Protein AF-A0A1Y2GCE5-F1 (afdb_monomer_lite)

Sequence (166 aa):
MRVATFLFATLALVASTVMAGPKTVDGNKKYHSKPIVINKKVFQTSKVPFIPHSGTGLFANWVGLNVDFKYVKPVFDLVNTTKDFGNGTLISRGESHITVILPTEYDQILHPAGVTIEEINALASHKNRLQRSRHRDIHAEDGVFKGKNACIHKIVSKPLSLSFRL

Organism: NCBI:txid64571

Secondary structure (DSSP, 8-state):
--------------------PPP---TT----PPP-PPPGGGG-GGGSPP--B--SSTT--BEEEE--HHHHHHHHHHHHH-GGGTS------S--EEEEE-HHHIIIIITTTT--HHHHHHIIIIIS-GGG-----TTTTS-----TTS----------------

Radius of gyration: 26.12 Å; chains: 1; bounding box: 114×34×52 Å

InterPro domains:
  IPR054498 Swiss Army Knife, 2H phosphoesterase domain [PF22547] (61-130)

pLDDT: mean 75.0, std 20.67, range [40.12, 98.06]

Foldseek 3Di:
DDDDDDDDPPPDPPPPPPPPPPDPPDPPPPPPDDFAAFAPCQQQLLPPAFDAQDDDDQQSHFGWSWGQLVRVVVVLVVLCPDVVNPVDDDDDPNTDTDTPGGSCNCVPPVVVVVHDSVNVSCCCVPVVVVSPDHDDDCVVPVVPDDDPPDPDRPHDHDDDPPPDDD

Structure (mmCIF, N/CA/C/O backbone):
data_AF-A0A1Y2GCE5-F1
#
_entry.id   AF-A0A1Y2GCE5-F1
#
loop_
_atom_site.group_PDB
_atom_site.id
_atom_site.type_symbol
_atom_site.label_atom_id
_atom_site.label_alt_id
_atom_site.label_comp_id
_atom_site.label_asym_id
_atom_site.label_entity_id
_atom_site.label_seq_id
_atom_site.pdbx_PDB_ins_code
_atom_site.Cartn_x
_atom_site.Cartn_y
_atom_site.Cartn_z
_atom_site.occupancy
_atom_site.B_iso_or_equiv
_atom_site.auth_seq_id
_atom_site.auth_comp_id
_atom_site.auth_asym_id
_atom_site.auth_atom_id
_atom_site.pdbx_PDB_model_num
ATOM 1 N N . MET A 1 1 ? -77.490 2.069 -9.923 1.00 41.06 1 MET A N 1
ATOM 2 C CA . MET A 1 1 ? -77.026 2.752 -11.150 1.00 41.06 1 MET A CA 1
ATOM 3 C C . MET A 1 1 ? -75.864 1.961 -11.727 1.00 41.06 1 MET A C 1
ATOM 5 O O . MET A 1 1 ? -74.978 1.580 -10.977 1.00 41.06 1 MET A O 1
ATOM 9 N N . ARG A 1 2 ? -75.965 1.615 -13.014 1.00 44.56 2 ARG A N 1
ATOM 10 C CA . ARG A 1 2 ? -74.978 0.882 -13.827 1.00 44.56 2 ARG A CA 1
ATOM 11 C C . ARG A 1 2 ? -73.941 1.865 -14.409 1.00 44.56 2 ARG A C 1
ATOM 13 O O . ARG A 1 2 ? -74.199 3.064 -14.365 1.00 44.56 2 ARG A O 1
ATOM 20 N N . VAL A 1 3 ? -72.931 1.310 -15.103 1.00 40.12 3 VAL A N 1
ATOM 21 C CA . VAL A 1 3 ? -72.029 1.945 -16.107 1.00 40.12 3 VAL A CA 1
ATOM 22 C C . VAL A 1 3 ? -70.744 2.542 -15.487 1.00 40.12 3 VAL A C 1
ATOM 24 O O . VAL A 1 3 ? -70.835 3.265 -14.511 1.00 40.12 3 VAL A O 1
ATOM 27 N N . ALA A 1 4 ? -69.513 2.311 -15.958 1.00 41.69 4 ALA A N 1
ATOM 28 C CA . ALA A 1 4 ? -68.993 1.386 -16.963 1.00 41.69 4 ALA A CA 1
ATOM 29 C C . ALA A 1 4 ? -67.504 1.073 -16.735 1.00 41.69 4 ALA A C 1
ATOM 31 O O . ALA A 1 4 ? -66.681 1.945 -16.476 1.00 41.69 4 ALA A O 1
ATOM 32 N N . THR A 1 5 ? -67.199 -0.200 -16.946 1.00 51.31 5 THR A N 1
ATOM 33 C CA . THR A 1 5 ? -66.013 -0.762 -17.591 1.00 51.31 5 THR A CA 1
ATOM 34 C C . THR A 1 5 ? -65.406 0.171 -18.655 1.00 51.31 5 THR A C 1
ATOM 36 O O . THR A 1 5 ? -66.033 0.404 -19.684 1.00 51.31 5 THR A O 1
ATOM 39 N N . PHE A 1 6 ? -64.165 0.632 -18.467 1.00 49.38 6 PHE A N 1
ATOM 40 C CA . PHE A 1 6 ? -63.306 1.033 -19.588 1.00 49.38 6 PHE A CA 1
ATOM 41 C C . PHE A 1 6 ? -61.970 0.300 -19.522 1.00 49.38 6 PHE A C 1
ATOM 43 O O . PHE A 1 6 ? -61.053 0.624 -18.773 1.00 49.38 6 PHE A O 1
ATOM 50 N N . LEU A 1 7 ? -61.946 -0.743 -20.343 1.00 50.31 7 LEU A N 1
ATOM 51 C CA . LEU A 1 7 ? -60.812 -1.511 -20.807 1.00 50.31 7 LEU A CA 1
ATOM 52 C C . LEU A 1 7 ? -60.025 -0.615 -21.781 1.00 50.31 7 LEU A C 1
ATOM 54 O O . LEU A 1 7 ? -60.525 -0.310 -22.860 1.00 50.31 7 LEU A O 1
ATOM 58 N N . PHE A 1 8 ? -58.813 -0.193 -21.428 1.00 47.41 8 PHE A N 1
ATOM 59 C CA . PHE A 1 8 ? -57.850 0.313 -22.410 1.00 47.41 8 PHE A CA 1
ATOM 60 C C . PHE A 1 8 ? -56.619 -0.581 -22.379 1.00 47.41 8 PHE A C 1
ATOM 62 O O . PHE A 1 8 ? -55.698 -0.417 -21.585 1.00 47.41 8 PHE A O 1
ATOM 69 N N . ALA A 1 9 ? -56.661 -1.581 -23.257 1.00 50.25 9 ALA A N 1
ATOM 70 C CA . ALA A 1 9 ? -55.513 -2.363 -23.660 1.00 50.25 9 ALA A CA 1
ATOM 71 C C . ALA A 1 9 ? -54.635 -1.495 -24.573 1.00 50.25 9 ALA A C 1
ATOM 73 O O . ALA A 1 9 ? -54.849 -1.434 -25.782 1.00 50.25 9 ALA A O 1
ATOM 74 N N . THR A 1 10 ? -53.646 -0.810 -24.006 1.00 50.00 10 THR A N 1
ATOM 75 C CA . THR A 1 10 ? -52.534 -0.251 -24.779 1.00 50.00 10 THR A CA 1
ATOM 76 C C . THR A 1 10 ? -51.413 -1.276 -24.822 1.00 50.00 10 THR A C 1
ATOM 78 O O . THR A 1 10 ? -50.568 -1.382 -23.936 1.00 50.00 10 THR A O 1
ATOM 81 N N . LEU A 1 11 ? -51.452 -2.061 -25.896 1.00 43.69 11 LEU A N 1
ATOM 82 C CA . LEU A 1 11 ? -50.377 -2.902 -26.391 1.00 43.69 11 LEU A CA 1
ATOM 83 C C . LEU A 1 11 ? -49.170 -2.002 -26.712 1.00 43.69 11 LEU A C 1
ATOM 85 O O . LEU A 1 11 ? -49.039 -1.483 -27.819 1.00 43.69 11 LEU A O 1
ATOM 89 N N . ALA A 1 12 ? -48.317 -1.753 -25.719 1.00 50.00 12 ALA A N 1
ATOM 90 C CA . ALA A 1 12 ? -47.049 -1.077 -25.936 1.00 50.00 12 ALA A CA 1
ATOM 91 C C . ALA A 1 12 ? -46.112 -2.052 -26.654 1.00 50.00 12 ALA A C 1
ATOM 93 O O . ALA A 1 12 ? -45.608 -3.015 -26.077 1.00 50.00 12 ALA A O 1
ATOM 94 N N . LEU A 1 13 ? -45.942 -1.796 -27.947 1.00 44.28 13 LEU A N 1
ATOM 95 C CA . LEU A 1 13 ? -44.952 -2.387 -28.828 1.00 44.28 13 LEU A CA 1
ATOM 96 C C . LEU A 1 13 ? -43.579 -2.325 -28.137 1.00 44.28 13 LEU A C 1
ATOM 98 O O . LEU A 1 13 ? -42.945 -1.270 -28.090 1.00 44.28 13 LEU A O 1
ATOM 102 N N . VAL A 1 14 ? -43.117 -3.445 -27.574 1.00 47.56 14 VAL A N 1
ATOM 103 C CA . VAL A 1 14 ? -41.728 -3.590 -27.127 1.00 47.56 14 VAL A CA 1
ATOM 104 C C . VAL A 1 14 ? -40.892 -3.669 -28.396 1.00 47.56 14 VAL A C 1
ATOM 106 O O . VAL A 1 14 ? -40.595 -4.746 -28.908 1.00 47.56 14 VAL A O 1
ATOM 109 N N . ALA A 1 15 ? -40.566 -2.505 -28.954 1.00 48.25 15 ALA A N 1
ATOM 110 C CA . ALA A 1 15 ? -39.506 -2.384 -29.929 1.00 48.25 15 ALA A CA 1
ATOM 111 C C . ALA A 1 15 ? -38.239 -2.872 -29.228 1.00 48.25 15 ALA A C 1
ATOM 113 O O . ALA A 1 15 ? -37.660 -2.172 -28.399 1.00 48.25 15 ALA A O 1
ATOM 114 N N . SER A 1 16 ? -37.854 -4.115 -29.516 1.00 44.50 16 SER A N 1
ATOM 115 C CA . SER A 1 16 ? -36.540 -4.643 -29.195 1.00 44.50 16 SER A CA 1
ATOM 116 C C . SER A 1 16 ? -35.532 -3.803 -29.965 1.00 44.50 16 SER A C 1
ATOM 118 O O . SER A 1 16 ? -35.135 -4.131 -31.081 1.00 44.50 16 SER A O 1
ATOM 120 N N . THR A 1 17 ? -35.139 -2.672 -29.388 1.00 49.12 17 THR A N 1
ATOM 121 C CA . THR A 1 17 ? -33.893 -2.033 -29.754 1.00 49.12 17 THR A CA 1
ATOM 122 C C . THR A 1 17 ? -32.822 -3.037 -29.370 1.00 49.12 17 THR A C 1
ATOM 124 O O . THR A 1 17 ? -32.433 -3.182 -28.213 1.00 49.12 17 THR A O 1
ATOM 127 N N . VAL A 1 18 ? -32.387 -3.811 -30.364 1.00 47.44 18 VAL A N 1
ATOM 128 C CA . VAL A 1 18 ? -31.087 -4.461 -30.331 1.00 47.44 18 VAL A CA 1
ATOM 129 C C . VAL A 1 18 ? -30.115 -3.311 -30.121 1.00 47.44 18 VAL A C 1
ATOM 131 O O . VAL A 1 18 ? -29.781 -2.584 -31.055 1.00 47.44 18 VAL A O 1
ATOM 134 N N . MET A 1 19 ? -29.757 -3.074 -28.859 1.00 48.56 19 MET A N 1
ATOM 135 C CA . MET A 1 19 ? -28.629 -2.243 -28.489 1.00 48.56 19 MET A CA 1
ATOM 136 C C . MET A 1 19 ? -27.457 -2.860 -29.236 1.00 48.56 19 MET A C 1
ATOM 138 O O . MET A 1 19 ? -26.960 -3.921 -28.857 1.00 48.56 19 MET A O 1
ATOM 142 N N . ALA A 1 20 ? -27.088 -2.253 -30.364 1.00 49.56 20 ALA A N 1
ATOM 143 C CA . ALA A 1 20 ? -25.848 -2.561 -31.036 1.00 49.56 20 ALA A CA 1
ATOM 144 C C . ALA A 1 20 ? -24.770 -2.385 -29.970 1.00 49.56 20 ALA A C 1
ATOM 146 O O . ALA A 1 20 ? -24.497 -1.263 -29.538 1.00 49.56 20 ALA A O 1
ATOM 147 N N . GLY A 1 21 ? -24.248 -3.511 -29.473 1.00 49.41 21 GLY A N 1
ATOM 148 C CA . GLY A 1 21 ? -23.170 -3.506 -28.500 1.00 49.41 21 GLY A CA 1
ATOM 149 C C . GLY A 1 21 ? -22.058 -2.600 -29.027 1.00 49.41 21 GLY A C 1
ATOM 150 O O . GLY A 1 21 ? -21.874 -2.533 -30.250 1.00 49.41 21 GLY A O 1
ATOM 151 N N . PRO A 1 22 ? -21.361 -1.861 -28.147 1.00 48.41 22 PRO A N 1
ATOM 152 C CA . PRO A 1 22 ? -20.327 -0.927 -28.564 1.00 48.41 22 PRO A CA 1
ATOM 153 C C . PRO A 1 22 ? -19.421 -1.622 -29.577 1.00 48.41 22 PRO A C 1
ATOM 155 O O . PRO A 1 22 ? -18.869 -2.686 -29.285 1.00 48.41 22 PRO A O 1
ATOM 158 N N . LYS A 1 23 ? -19.340 -1.059 -30.792 1.00 40.34 23 LYS A N 1
ATOM 159 C CA . LYS A 1 23 ? -18.449 -1.556 -31.841 1.00 40.34 23 LYS A CA 1
ATOM 160 C C . LYS A 1 23 ? -17.082 -1.745 -31.197 1.00 40.34 23 LYS A C 1
ATOM 162 O O . LYS A 1 23 ? -16.531 -0.793 -30.646 1.00 40.34 23 LYS A O 1
ATOM 167 N N . THR A 1 24 ? -16.584 -2.979 -31.213 1.00 43.56 24 THR A N 1
ATOM 168 C CA . THR A 1 24 ? -15.255 -3.327 -30.716 1.00 43.56 24 THR A CA 1
ATOM 169 C C . THR A 1 24 ? -14.256 -2.389 -31.371 1.00 43.56 24 THR A C 1
ATOM 171 O O . THR A 1 24 ? -14.040 -2.460 -32.581 1.00 43.56 24 THR A O 1
ATOM 174 N N . VAL A 1 25 ? -13.723 -1.465 -30.577 1.00 49.91 25 VAL A N 1
ATOM 175 C CA . VAL A 1 25 ? -12.720 -0.500 -31.004 1.00 49.91 25 VAL A CA 1
ATOM 176 C C . VAL A 1 25 ? -11.508 -1.281 -31.505 1.00 49.91 25 VAL A C 1
ATOM 178 O O . VAL A 1 25 ? -10.895 -2.027 -30.748 1.00 49.91 25 VAL A O 1
ATOM 181 N N . ASP A 1 26 ? -11.246 -1.117 -32.799 1.00 47.06 26 ASP A N 1
ATOM 182 C CA . ASP A 1 26 ? -10.033 -1.417 -33.557 1.00 47.06 26 ASP A CA 1
ATOM 183 C C . ASP A 1 26 ? -9.116 -2.535 -33.043 1.00 47.06 26 ASP A C 1
ATOM 185 O O . ASP A 1 26 ? -8.232 -2.329 -32.208 1.00 47.06 26 ASP A O 1
ATOM 189 N N . GLY A 1 27 ? -9.179 -3.681 -33.726 1.00 51.59 27 GLY A N 1
ATOM 190 C CA . GLY A 1 27 ? -8.160 -4.738 -33.701 1.00 51.59 27 GLY A CA 1
ATOM 191 C C . GLY A 1 27 ? -6.807 -4.340 -34.315 1.00 51.59 27 GLY A C 1
ATOM 192 O O . GLY A 1 27 ? -6.073 -5.210 -34.768 1.00 51.59 27 GLY A O 1
ATOM 193 N N . ASN A 1 28 ? -6.476 -3.046 -34.350 1.00 49.62 28 ASN A N 1
ATOM 194 C CA . ASN A 1 28 ? -5.270 -2.512 -34.983 1.00 49.62 28 ASN A CA 1
ATOM 195 C C . ASN A 1 28 ? -4.491 -1.514 -34.115 1.00 49.62 28 ASN A C 1
ATOM 197 O O . ASN A 1 28 ? -3.558 -0.871 -34.600 1.00 49.62 28 ASN A O 1
ATOM 201 N N . LYS A 1 29 ? -4.794 -1.400 -32.814 1.00 53.53 29 LYS A N 1
ATOM 202 C CA . LYS A 1 29 ? -3.835 -0.779 -31.893 1.00 53.53 29 LYS A CA 1
ATOM 203 C C . LYS A 1 29 ? -2.638 -1.716 -31.747 1.00 53.53 29 LYS A C 1
ATOM 205 O O . LYS A 1 29 ? -2.637 -2.626 -30.921 1.00 53.53 29 LYS A O 1
ATOM 210 N N . LYS A 1 30 ? -1.600 -1.493 -32.561 1.00 48.31 30 LYS A N 1
ATOM 211 C CA . LYS A 1 30 ? -0.254 -1.994 -32.274 1.00 48.31 30 LYS A CA 1
ATOM 212 C C . LYS A 1 30 ? 0.137 -1.444 -30.907 1.00 48.31 30 LYS A C 1
ATOM 214 O O . LYS A 1 30 ? 0.509 -0.280 -30.794 1.00 48.31 30 LYS A O 1
ATOM 219 N N . TYR A 1 31 ? 0.029 -2.269 -29.871 1.00 52.66 31 TYR A N 1
ATOM 220 C CA . TYR A 1 31 ? 0.617 -1.982 -28.570 1.00 52.66 31 TYR A CA 1
ATOM 221 C C . TYR A 1 31 ? 2.137 -1.920 -28.770 1.00 52.66 31 TYR A C 1
ATOM 223 O O . TYR A 1 31 ? 2.825 -2.936 -28.761 1.00 52.66 31 TYR A O 1
ATOM 231 N N . HIS A 1 32 ? 2.649 -0.721 -29.045 1.00 48.78 32 HIS A N 1
ATOM 232 C CA . HIS A 1 32 ? 4.054 -0.458 -29.348 1.00 48.78 32 HIS A CA 1
ATOM 233 C C . HIS A 1 32 ? 4.925 -0.332 -28.093 1.00 48.78 32 HIS A C 1
ATOM 235 O O . HIS A 1 32 ? 6.031 0.201 -28.153 1.00 48.78 32 HIS A O 1
ATOM 241 N N . SER A 1 33 ? 4.489 -0.864 -26.954 1.00 61.41 33 SER A N 1
ATOM 242 C CA . SER A 1 33 ? 5.314 -0.889 -25.756 1.00 61.41 33 SER A CA 1
ATOM 243 C C . SER A 1 33 ? 6.056 -2.219 -25.663 1.00 61.41 33 SER A C 1
ATOM 245 O O . SER A 1 33 ? 5.473 -3.306 -25.638 1.00 61.41 33 SER A O 1
ATOM 247 N N . LYS A 1 34 ? 7.391 -2.136 -25.614 1.00 70.19 34 LYS A N 1
ATOM 248 C CA . LYS A 1 34 ? 8.233 -3.247 -25.152 1.00 70.19 34 LYS A CA 1
ATOM 249 C C . LYS A 1 34 ? 7.625 -3.803 -23.850 1.00 70.19 34 LYS A C 1
ATOM 251 O O . LYS A 1 34 ? 7.154 -3.003 -23.039 1.00 70.19 34 LYS A O 1
ATOM 256 N N . PRO A 1 35 ? 7.641 -5.130 -23.620 1.00 74.31 35 PRO A N 1
ATOM 257 C CA . PRO A 1 35 ? 7.100 -5.701 -22.393 1.00 74.31 35 PRO A CA 1
ATOM 258 C C . PRO A 1 35 ? 7.673 -5.001 -21.160 1.00 74.31 35 PRO A C 1
ATOM 260 O O . PRO A 1 35 ? 8.889 -4.826 -21.060 1.00 74.31 35 PRO A O 1
ATOM 263 N N . ILE A 1 36 ? 6.808 -4.626 -20.216 1.00 79.81 36 ILE A N 1
ATOM 264 C CA . ILE A 1 36 ? 7.254 -4.126 -18.916 1.00 79.81 36 ILE A CA 1
ATOM 265 C C . ILE A 1 36 ? 7.872 -5.311 -18.173 1.00 79.81 36 ILE A C 1
ATOM 267 O O . ILE A 1 36 ? 7.195 -6.284 -17.838 1.00 79.81 36 ILE A O 1
ATOM 271 N N . VAL A 1 37 ? 9.182 -5.245 -17.954 1.00 83.00 37 VAL A N 1
ATOM 272 C CA . VAL A 1 37 ? 9.938 -6.261 -17.219 1.00 83.00 37 VAL A CA 1
ATOM 273 C C . VAL A 1 37 ? 10.070 -5.803 -15.774 1.00 83.00 37 VAL A C 1
ATOM 275 O O . VAL A 1 37 ? 10.722 -4.798 -15.502 1.00 83.00 37 VAL A O 1
ATOM 278 N N . ILE A 1 38 ? 9.485 -6.559 -14.845 1.00 85.31 38 ILE A N 1
ATOM 279 C CA . ILE A 1 38 ? 9.632 -6.315 -13.407 1.00 85.31 38 ILE A CA 1
ATOM 280 C C . ILE A 1 38 ? 10.636 -7.291 -12.791 1.00 85.31 38 ILE A C 1
ATOM 282 O O . ILE A 1 38 ? 10.707 -8.471 -13.152 1.00 85.31 38 ILE A O 1
ATOM 286 N N . ASN A 1 39 ? 11.437 -6.801 -11.847 1.00 91.00 39 ASN A N 1
ATOM 287 C CA . ASN A 1 39 ? 12.376 -7.642 -11.119 1.00 91.00 39 ASN A CA 1
ATOM 288 C C . ASN A 1 39 ? 11.610 -8.558 -10.153 1.00 91.00 39 ASN A C 1
ATOM 290 O O . ASN A 1 39 ? 10.926 -8.062 -9.264 1.00 91.00 39 ASN A O 1
ATOM 294 N N . LYS A 1 40 ? 11.780 -9.886 -10.256 1.00 90.75 40 LYS A N 1
ATOM 295 C CA . LYS A 1 40 ? 11.119 -10.864 -9.362 1.00 90.75 40 LYS A CA 1
ATOM 296 C C . LYS A 1 40 ? 11.389 -10.624 -7.872 1.00 90.75 40 LYS A C 1
ATOM 298 O O . LYS A 1 40 ? 10.619 -11.079 -7.034 1.00 90.75 40 LYS A O 1
ATOM 303 N N . LYS A 1 41 ? 12.463 -9.912 -7.519 1.00 91.88 41 LYS A N 1
ATOM 304 C CA . LYS A 1 41 ? 12.743 -9.532 -6.129 1.00 91.88 41 LYS A CA 1
ATOM 305 C C . LYS A 1 41 ? 11.686 -8.588 -5.539 1.00 91.88 41 LYS A C 1
ATOM 307 O O . LYS A 1 41 ? 11.619 -8.500 -4.320 1.00 91.88 41 LYS A O 1
ATOM 312 N N . VAL A 1 42 ? 10.831 -7.963 -6.358 1.00 91.19 42 VAL A N 1
ATOM 313 C CA . VAL A 1 42 ? 9.666 -7.192 -5.887 1.00 91.19 42 VAL A CA 1
ATOM 314 C C . VAL A 1 42 ? 8.726 -8.033 -5.014 1.00 91.19 42 VAL A C 1
ATOM 316 O O . VAL A 1 42 ? 8.134 -7.512 -4.078 1.00 91.19 42 VAL A O 1
ATOM 319 N N . PHE A 1 43 ? 8.666 -9.349 -5.248 1.00 89.94 43 PHE A N 1
ATOM 320 C CA . PHE A 1 43 ? 7.851 -10.283 -4.467 1.00 89.94 43 PHE A CA 1
ATOM 321 C C . PHE A 1 43 ? 8.519 -10.727 -3.153 1.00 89.94 43 PHE A C 1
ATOM 323 O O . PHE A 1 43 ? 7.941 -11.503 -2.398 1.00 89.94 43 PHE A O 1
ATOM 330 N N . GLN A 1 44 ? 9.740 -10.265 -2.850 1.00 92.06 44 GLN A N 1
ATOM 331 C CA . GLN A 1 44 ? 10.438 -10.559 -1.590 1.00 92.06 44 GLN A CA 1
ATOM 332 C C . GLN A 1 44 ? 10.035 -9.572 -0.484 1.00 92.06 44 GLN A C 1
ATOM 334 O O . GLN A 1 44 ? 10.891 -8.995 0.188 1.00 92.06 44 GLN A O 1
ATOM 339 N N . THR A 1 45 ? 8.729 -9.393 -0.285 1.00 93.25 45 THR A N 1
ATOM 340 C CA . THR A 1 45 ? 8.138 -8.459 0.690 1.00 93.25 45 THR A CA 1
ATOM 341 C C . THR A 1 45 ? 8.556 -8.760 2.127 1.00 93.25 45 THR A C 1
ATOM 343 O O . THR A 1 45 ? 8.691 -7.859 2.941 1.00 93.25 45 THR A O 1
ATOM 346 N N . SER A 1 46 ? 8.915 -10.010 2.432 1.00 93.25 46 SER A N 1
ATOM 347 C CA . SER A 1 46 ? 9.369 -10.425 3.766 1.00 93.25 46 SER A CA 1
ATOM 348 C C . SER A 1 46 ? 10.652 -9.740 4.247 1.00 93.25 46 SER A C 1
ATOM 350 O O . SER A 1 46 ? 10.977 -9.837 5.431 1.00 93.25 46 SER A O 1
ATOM 352 N N . LYS A 1 47 ? 11.382 -9.082 3.338 1.00 93.00 47 LYS A N 1
ATOM 353 C CA . LYS A 1 47 ? 12.591 -8.292 3.613 1.00 93.00 47 LYS A CA 1
ATOM 354 C C . LYS A 1 47 ? 12.308 -6.798 3.786 1.00 93.00 47 LYS A C 1
ATOM 356 O O . LYS A 1 47 ? 13.228 -6.054 4.109 1.00 93.00 47 LYS A O 1
ATOM 361 N N . VAL A 1 48 ? 11.076 -6.364 3.538 1.00 93.50 48 VAL A N 1
ATOM 362 C CA . VAL A 1 48 ? 10.642 -4.972 3.654 1.00 93.50 48 VAL A CA 1
ATOM 363 C C . VAL A 1 48 ? 9.928 -4.811 4.995 1.00 93.50 48 VAL A C 1
ATOM 365 O O . VAL A 1 48 ? 9.081 -5.643 5.337 1.00 93.50 48 VAL A O 1
ATOM 368 N N . PRO A 1 49 ? 10.261 -3.785 5.795 1.00 94.00 49 PRO A N 1
ATOM 369 C CA . PRO A 1 49 ? 9.559 -3.550 7.045 1.00 94.00 49 PRO A CA 1
ATOM 370 C C . PRO A 1 49 ? 8.090 -3.201 6.782 1.00 94.00 49 PRO A C 1
ATOM 37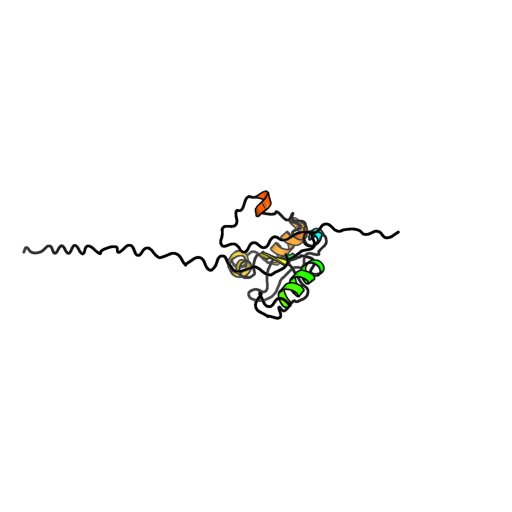2 O O . PRO A 1 49 ? 7.738 -2.518 5.815 1.00 94.00 49 PRO A O 1
ATOM 375 N N . PHE A 1 50 ? 7.220 -3.670 7.673 1.00 94.94 50 PHE A N 1
ATOM 376 C CA . PHE A 1 50 ? 5.857 -3.163 7.744 1.00 94.94 50 PHE A CA 1
ATOM 377 C C . PHE A 1 50 ? 5.895 -1.715 8.242 1.00 94.94 50 PHE A C 1
ATOM 379 O O . PHE A 1 50 ? 6.606 -1.420 9.201 1.00 94.94 50 PHE A O 1
ATOM 386 N N . ILE A 1 51 ? 5.149 -0.833 7.582 1.00 94.94 51 ILE A N 1
ATOM 387 C CA . ILE A 1 51 ? 5.031 0.581 7.939 1.00 94.94 51 ILE A CA 1
ATOM 388 C C . ILE A 1 51 ? 3.561 0.794 8.304 1.00 94.94 51 ILE A C 1
ATOM 390 O O . ILE A 1 51 ? 2.707 0.574 7.445 1.00 94.94 51 ILE A O 1
ATOM 394 N N . PRO A 1 52 ? 3.246 1.138 9.562 1.00 96.00 52 PRO A N 1
ATOM 395 C CA . PRO A 1 52 ? 1.880 1.455 9.942 1.00 96.00 52 PRO A CA 1
ATOM 396 C C . PRO A 1 52 ? 1.472 2.793 9.320 1.00 96.00 52 PRO A C 1
ATOM 398 O O . PRO A 1 52 ? 2.242 3.754 9.340 1.00 96.00 52 PRO A O 1
ATOM 401 N N . HIS A 1 53 ? 0.249 2.857 8.798 1.00 95.62 53 HIS A N 1
ATOM 402 C CA . HIS A 1 53 ? -0.332 4.091 8.282 1.00 95.62 53 HIS A CA 1
ATOM 403 C C . HIS A 1 53 ? -1.541 4.465 9.127 1.00 95.62 53 HIS A C 1
ATOM 405 O O . HIS A 1 53 ? -2.632 3.913 8.981 1.00 95.62 53 HIS A O 1
ATOM 411 N N . SER A 1 54 ? -1.299 5.388 10.049 1.00 96.81 54 SER A N 1
ATOM 412 C CA . SER A 1 54 ? -2.279 5.892 11.000 1.00 96.81 54 SER A CA 1
ATOM 413 C C . SER A 1 54 ? -2.227 7.413 11.039 1.00 96.81 54 SER A C 1
ATOM 415 O O . SER A 1 54 ? -1.141 7.998 11.026 1.00 96.81 54 SER A O 1
ATOM 417 N N . GLY A 1 55 ? -3.382 8.060 11.134 1.00 95.81 55 GLY A N 1
ATOM 418 C CA . GLY A 1 55 ? -3.459 9.507 11.258 1.00 95.81 55 GLY A CA 1
ATOM 419 C C . GLY A 1 55 ? -4.837 10.008 11.666 1.00 95.81 55 GLY A C 1
ATOM 420 O O . GLY A 1 55 ? -5.839 9.293 11.626 1.00 95.81 55 GLY A O 1
ATOM 421 N N . THR A 1 56 ? -4.878 11.276 12.062 1.00 93.25 56 THR A N 1
ATOM 422 C CA . THR A 1 56 ? -6.105 11.970 12.450 1.00 93.25 56 THR A CA 1
ATOM 423 C C . THR A 1 56 ? -6.743 12.591 11.210 1.00 93.25 56 THR A C 1
ATOM 425 O O . THR A 1 56 ? -6.279 13.621 10.722 1.00 93.25 56 THR A O 1
ATOM 428 N N . GLY A 1 57 ? -7.784 11.966 10.671 1.00 92.62 57 GLY A N 1
ATOM 429 C CA . GLY A 1 57 ? -8.541 12.516 9.548 1.00 92.62 57 GLY A CA 1
ATOM 430 C C . GLY A 1 57 ? -9.120 11.445 8.637 1.00 92.62 57 GLY A C 1
ATOM 431 O O . GLY A 1 57 ? -8.691 10.291 8.663 1.00 92.62 57 GLY A O 1
ATOM 432 N N . LEU A 1 58 ? -10.083 11.857 7.811 1.00 94.25 58 LEU A N 1
ATOM 433 C CA . LEU A 1 58 ? -10.624 10.998 6.766 1.00 94.25 58 LEU A CA 1
ATOM 434 C C . LEU A 1 58 ? -9.503 10.575 5.821 1.00 94.25 58 LEU A C 1
ATOM 436 O O . LEU A 1 58 ? -8.676 11.381 5.393 1.00 94.25 58 LEU A O 1
ATOM 440 N N . PHE A 1 59 ? -9.503 9.293 5.508 1.00 94.88 59 PHE A N 1
ATOM 441 C CA . PHE A 1 59 ? -8.587 8.611 4.617 1.00 94.88 59 PHE A CA 1
ATOM 442 C C . PHE A 1 59 ? -7.121 8.592 5.076 1.00 94.88 59 PHE A C 1
ATOM 444 O O . PHE A 1 59 ? -6.235 8.231 4.300 1.00 94.88 59 PHE A O 1
ATOM 451 N N . ALA A 1 60 ? -6.846 8.959 6.332 1.00 96.44 60 ALA A N 1
ATOM 452 C CA . ALA A 1 60 ? -5.494 8.942 6.887 1.00 96.44 60 ALA A CA 1
ATOM 453 C C . ALA A 1 60 ? -5.029 7.529 7.288 1.00 96.44 60 ALA A C 1
ATOM 455 O O . ALA A 1 60 ? -3.828 7.277 7.386 1.00 96.44 60 ALA A O 1
ATOM 456 N N . ASN A 1 61 ? -5.977 6.615 7.504 1.00 97.69 61 ASN A N 1
ATOM 457 C CA . ASN A 1 61 ? -5.746 5.276 8.033 1.00 97.69 61 ASN A CA 1
ATOM 458 C C . ASN A 1 61 ? -5.925 4.231 6.934 1.00 97.69 61 ASN A C 1
ATOM 460 O O . ASN A 1 61 ? -6.940 4.230 6.243 1.00 97.69 61 ASN A O 1
ATOM 464 N N . TRP A 1 62 ? -4.947 3.345 6.764 1.00 97.19 62 TRP A N 1
ATOM 465 C CA . TRP A 1 62 ? -5.010 2.251 5.793 1.00 97.19 62 TRP A CA 1
ATOM 466 C C . TRP A 1 62 ? -3.940 1.200 6.089 1.00 97.19 62 TRP A C 1
ATOM 468 O O . TRP A 1 62 ? -3.048 1.408 6.911 1.00 97.19 62 TRP A O 1
ATOM 478 N N . VAL A 1 63 ? -4.014 0.054 5.411 1.00 97.12 63 VAL A N 1
ATOM 479 C CA . VAL A 1 63 ? -3.025 -1.021 5.573 1.00 97.12 63 VAL A CA 1
ATOM 480 C C . VAL A 1 63 ? -2.415 -1.388 4.237 1.00 97.12 63 VAL A C 1
ATOM 482 O O . VAL A 1 63 ? -3.125 -1.694 3.278 1.00 97.12 63 VAL A O 1
ATOM 485 N N . GLY A 1 64 ? -1.085 -1.382 4.191 1.00 95.31 64 GLY A N 1
ATOM 486 C CA . GLY A 1 64 ? -0.296 -1.708 3.011 1.00 95.31 64 GLY A CA 1
ATOM 487 C C . GLY A 1 64 ? 0.563 -2.951 3.178 1.00 95.31 64 GLY A C 1
ATOM 488 O O . GLY A 1 64 ? 1.230 -3.143 4.195 1.00 95.31 64 GLY A O 1
ATOM 489 N N . LEU A 1 65 ? 0.630 -3.757 2.121 1.00 95.38 65 LEU A N 1
ATOM 490 C CA . LEU A 1 65 ? 1.743 -4.669 1.893 1.00 95.38 65 LEU A CA 1
ATOM 491 C C . LEU A 1 65 ? 2.848 -3.909 1.156 1.00 95.38 65 LEU A C 1
ATOM 493 O O . LEU A 1 65 ? 2.799 -3.747 -0.064 1.00 95.38 65 LEU A O 1
ATOM 497 N N . ASN A 1 66 ? 3.834 -3.421 1.905 1.00 95.06 66 ASN A N 1
ATOM 498 C CA . ASN A 1 66 ? 4.964 -2.692 1.327 1.00 95.06 66 ASN A CA 1
ATOM 499 C C . ASN A 1 66 ? 5.792 -3.577 0.398 1.00 95.06 66 ASN A C 1
ATOM 501 O O . ASN A 1 66 ? 6.120 -4.721 0.712 1.00 95.06 66 ASN A O 1
ATOM 505 N N . VAL A 1 67 ? 6.190 -3.000 -0.728 1.00 94.94 67 VAL A N 1
ATOM 506 C CA . VAL A 1 67 ? 7.131 -3.599 -1.669 1.00 94.94 67 VAL A CA 1
ATOM 507 C C . VAL A 1 67 ? 8.323 -2.661 -1.813 1.00 94.94 67 VAL A C 1
ATOM 509 O O . VAL A 1 67 ? 8.190 -1.443 -1.700 1.00 94.94 67 VAL A O 1
ATOM 512 N N . ASP A 1 68 ? 9.510 -3.218 -2.034 1.00 95.25 68 ASP A N 1
ATOM 513 C CA . ASP A 1 68 ? 10.728 -2.416 -2.121 1.00 95.25 68 ASP A CA 1
ATOM 514 C C . ASP A 1 68 ? 10.704 -1.559 -3.395 1.00 95.25 68 ASP A C 1
ATOM 516 O O . ASP A 1 68 ? 10.807 -2.079 -4.517 1.00 95.25 68 ASP A O 1
ATOM 520 N N . PHE A 1 69 ? 10.588 -0.240 -3.210 1.00 95.50 69 PHE A N 1
ATOM 521 C CA . PHE A 1 69 ? 10.439 0.714 -4.305 1.00 95.50 69 PHE A CA 1
ATOM 522 C C . PHE A 1 69 ? 11.593 0.643 -5.297 1.00 95.50 69 PHE A C 1
ATOM 524 O O . PHE A 1 69 ? 11.387 0.894 -6.481 1.00 95.50 69 PHE A O 1
ATOM 531 N N . LYS A 1 70 ? 12.789 0.197 -4.893 1.00 95.81 70 LYS A N 1
ATOM 532 C CA . LYS A 1 70 ? 13.915 0.058 -5.828 1.00 95.81 70 LYS A CA 1
ATOM 533 C C . LYS A 1 70 ? 13.620 -0.898 -6.989 1.00 95.81 70 LYS A C 1
ATOM 535 O O . LYS A 1 70 ? 14.188 -0.743 -8.066 1.00 95.81 70 LYS A O 1
ATOM 540 N N . TYR A 1 71 ? 12.743 -1.887 -6.788 1.00 95.19 71 TYR A N 1
ATOM 541 C CA . TYR A 1 71 ? 12.339 -2.834 -7.831 1.00 95.19 71 TYR A CA 1
ATOM 542 C C . TYR A 1 71 ? 11.139 -2.351 -8.651 1.00 95.19 71 TYR A C 1
ATOM 544 O O . TYR A 1 71 ? 10.931 -2.848 -9.757 1.00 95.19 71 TYR A O 1
ATOM 552 N N . VAL A 1 72 ? 10.388 -1.376 -8.134 1.00 94.19 72 VAL A N 1
ATOM 553 C CA . VAL A 1 72 ? 9.251 -0.732 -8.809 1.00 94.19 72 VAL A CA 1
ATOM 554 C C . VAL A 1 72 ? 9.703 0.486 -9.616 1.00 94.19 72 VAL A C 1
ATOM 556 O O . VAL A 1 72 ? 9.171 0.738 -10.695 1.00 94.19 72 VAL A O 1
ATOM 559 N N . LYS A 1 73 ? 10.733 1.200 -9.151 1.00 93.75 73 LYS A N 1
ATOM 560 C CA . LYS A 1 73 ? 11.249 2.431 -9.756 1.00 93.75 73 L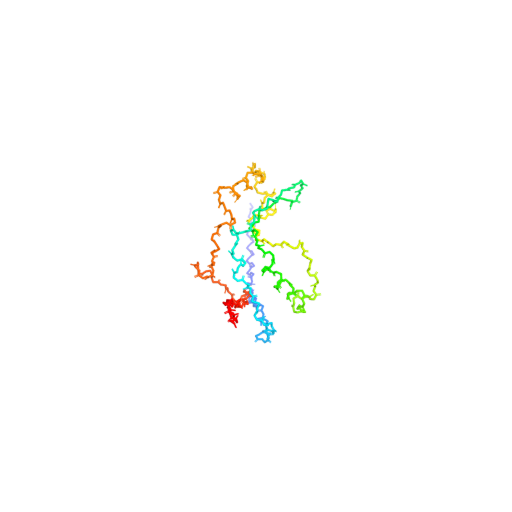YS A CA 1
ATOM 561 C C . LYS A 1 73 ? 11.501 2.322 -11.268 1.00 93.75 73 LYS A C 1
ATOM 563 O O . LYS A 1 73 ? 11.053 3.215 -11.973 1.00 93.75 73 LYS A O 1
ATOM 568 N N . PRO A 1 74 ? 12.111 1.250 -11.818 1.00 92.00 74 PRO A N 1
ATOM 569 C CA . PRO A 1 74 ? 12.306 1.149 -13.267 1.00 92.00 74 PRO A CA 1
ATOM 570 C C . PRO A 1 74 ? 10.992 1.119 -14.059 1.00 92.00 74 PRO A C 1
ATOM 572 O O . PRO A 1 74 ? 10.928 1.643 -15.166 1.00 92.00 74 PRO A O 1
ATOM 575 N N . VAL A 1 75 ? 9.940 0.517 -13.494 1.00 90.12 75 VAL A N 1
ATOM 576 C CA . VAL A 1 75 ? 8.600 0.515 -14.097 1.00 90.12 75 VAL A CA 1
ATOM 577 C C . VAL A 1 75 ? 7.982 1.904 -13.994 1.00 90.12 75 VAL A C 1
ATOM 579 O O . VAL A 1 75 ? 7.445 2.398 -14.978 1.00 90.12 75 VAL A O 1
ATOM 582 N N . PHE A 1 76 ? 8.101 2.552 -12.835 1.00 90.12 76 PHE A N 1
ATOM 583 C CA . PHE A 1 76 ? 7.631 3.921 -12.627 1.00 90.12 76 PHE A CA 1
ATOM 584 C C . PHE A 1 76 ? 8.286 4.914 -13.603 1.00 90.12 76 PHE A C 1
ATOM 586 O O . PHE A 1 76 ? 7.586 5.659 -14.284 1.00 90.12 76 PHE A O 1
ATOM 593 N N . ASP A 1 77 ? 9.615 4.871 -13.736 1.00 89.38 77 ASP A N 1
ATOM 594 C CA . ASP A 1 77 ? 10.380 5.716 -14.659 1.00 89.38 77 ASP A CA 1
ATOM 595 C C . ASP A 1 77 ? 9.971 5.453 -16.123 1.00 89.38 77 ASP A C 1
ATOM 597 O O . ASP A 1 77 ? 9.828 6.383 -16.921 1.00 89.38 77 ASP A O 1
ATOM 601 N N . LEU A 1 78 ? 9.735 4.185 -16.482 1.00 86.38 78 LEU A N 1
ATOM 602 C CA . LEU A 1 78 ? 9.254 3.813 -17.813 1.00 86.38 78 LEU A CA 1
ATOM 603 C C . LEU A 1 78 ? 7.854 4.375 -18.084 1.00 86.38 78 LEU A C 1
ATOM 605 O O . LEU A 1 78 ? 7.615 4.918 -19.160 1.00 86.38 78 LEU A O 1
ATOM 609 N N . VAL A 1 79 ? 6.934 4.272 -17.123 1.00 84.81 79 VAL A N 1
ATOM 610 C CA . VAL A 1 79 ? 5.576 4.814 -17.266 1.00 84.81 79 VAL A CA 1
ATOM 611 C C . VAL A 1 79 ? 5.620 6.335 -17.421 1.00 84.81 79 VAL A C 1
ATOM 613 O O . VAL A 1 79 ? 5.002 6.854 -18.345 1.00 84.81 79 VAL A O 1
ATOM 616 N N . ASN A 1 80 ? 6.425 7.030 -16.610 1.00 84.69 80 ASN A N 1
ATOM 617 C CA . ASN A 1 80 ? 6.585 8.488 -16.683 1.00 84.69 80 ASN A CA 1
ATOM 618 C C . ASN A 1 80 ? 7.160 8.993 -18.008 1.00 84.69 80 ASN A C 1
ATOM 620 O O . ASN A 1 80 ? 6.883 10.117 -18.416 1.00 84.69 80 ASN A O 1
ATOM 624 N N . THR A 1 81 ? 7.981 8.191 -18.680 1.00 81.19 81 THR A N 1
ATOM 625 C CA . THR A 1 81 ? 8.617 8.577 -19.951 1.00 81.19 81 THR A CA 1
ATOM 626 C C . THR A 1 81 ? 7.812 8.157 -21.180 1.00 81.19 81 THR A C 1
ATOM 628 O O . THR A 1 81 ? 8.113 8.582 -22.298 1.00 81.19 81 THR A O 1
ATOM 631 N N . THR A 1 82 ? 6.775 7.338 -21.003 1.00 75.19 82 THR A N 1
ATOM 632 C CA . THR A 1 82 ? 5.998 6.784 -22.110 1.00 75.19 82 THR A CA 1
ATOM 633 C C . THR A 1 82 ? 4.786 7.663 -22.409 1.00 75.19 82 THR A C 1
ATOM 635 O O . THR A 1 82 ? 3.827 7.731 -21.641 1.00 75.19 82 THR A O 1
ATOM 638 N N . LYS A 1 83 ? 4.798 8.293 -23.589 1.00 72.94 83 LYS A N 1
ATOM 639 C CA . LYS A 1 83 ? 3.706 9.157 -24.072 1.00 72.94 83 LYS A CA 1
ATOM 640 C C . LYS A 1 83 ? 2.352 8.439 -24.130 1.00 72.94 83 LYS A C 1
ATOM 642 O O . LYS A 1 83 ? 1.330 9.067 -23.868 1.00 72.94 83 LYS A O 1
ATOM 647 N N . ASP A 1 84 ? 2.355 7.129 -24.383 1.00 69.25 84 ASP A N 1
ATOM 648 C CA . ASP A 1 84 ? 1.145 6.299 -24.471 1.00 69.25 84 ASP A CA 1
ATOM 649 C C . ASP A 1 84 ? 0.380 6.183 -23.138 1.00 69.25 84 ASP A C 1
ATOM 651 O O . ASP A 1 84 ? -0.808 5.869 -23.150 1.00 69.25 84 ASP A O 1
ATOM 655 N N . PHE A 1 85 ? 1.018 6.470 -21.994 1.00 66.06 85 PHE A N 1
ATOM 656 C CA . PHE A 1 85 ? 0.362 6.488 -20.677 1.00 66.06 85 PHE A CA 1
ATOM 657 C C . PHE A 1 85 ? -0.126 7.885 -20.259 1.00 66.06 85 PHE A C 1
ATOM 659 O O . PHE A 1 85 ? -0.439 8.107 -19.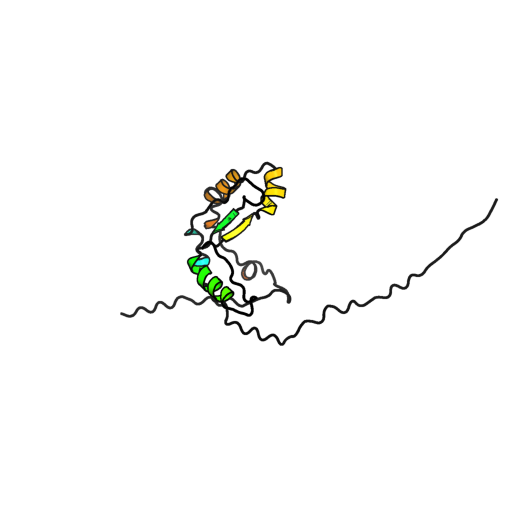092 1.00 66.06 85 PHE A O 1
ATOM 666 N N . GLY A 1 86 ? -0.227 8.824 -21.206 1.00 59.69 86 GLY A N 1
ATOM 667 C CA . GLY A 1 86 ? -0.855 10.129 -20.981 1.00 59.69 86 GLY A CA 1
ATOM 668 C C . GLY A 1 86 ? 0.114 11.285 -20.741 1.00 59.69 86 GLY A C 1
ATOM 669 O O . GLY A 1 86 ? -0.333 12.352 -20.333 1.00 59.69 86 GLY A O 1
ATOM 670 N N . ASN A 1 87 ? 1.415 11.104 -21.018 1.00 64.50 87 ASN A N 1
ATOM 671 C CA . ASN A 1 87 ? 2.430 12.170 -20.968 1.00 64.50 87 ASN A CA 1
ATOM 672 C C . ASN A 1 87 ? 2.445 12.949 -19.632 1.00 64.50 87 ASN A C 1
ATOM 674 O O . ASN A 1 87 ? 2.656 14.162 -19.610 1.00 64.50 87 ASN A O 1
ATOM 678 N N . GLY A 1 88 ? 2.162 12.258 -18.526 1.00 66.81 88 GLY A N 1
ATOM 679 C CA . GLY A 1 88 ? 2.101 12.839 -17.191 1.00 66.81 88 GLY A CA 1
ATOM 680 C C . GLY A 1 88 ? 3.349 12.520 -16.377 1.00 66.81 88 GLY A C 1
ATOM 681 O O . GLY A 1 88 ? 3.827 11.389 -16.380 1.00 66.81 88 GLY A O 1
ATOM 682 N N . THR A 1 89 ? 3.843 13.506 -15.629 1.00 81.00 89 THR A N 1
ATOM 683 C CA . THR A 1 89 ? 4.824 13.280 -14.565 1.00 81.00 89 THR A CA 1
ATOM 684 C C . THR A 1 89 ? 4.081 12.732 -13.352 1.00 81.00 89 THR A C 1
ATOM 686 O O . THR A 1 89 ? 3.526 13.494 -12.561 1.00 81.00 89 THR A O 1
ATOM 689 N N . LEU A 1 90 ? 4.037 11.409 -13.194 1.00 83.12 90 LEU A N 1
ATOM 690 C CA . LEU A 1 90 ? 3.601 10.803 -11.941 1.00 83.12 90 LEU A CA 1
ATOM 691 C C . LEU A 1 90 ? 4.516 11.307 -10.825 1.00 83.12 90 LEU A C 1
ATOM 693 O O . LEU A 1 90 ? 5.744 11.337 -10.965 1.00 83.12 90 LEU A O 1
ATOM 697 N N . ILE A 1 91 ? 3.902 11.688 -9.712 1.00 85.06 91 ILE A N 1
ATOM 698 C CA . ILE A 1 91 ? 4.595 12.075 -8.489 1.00 85.06 91 ILE A CA 1
ATOM 699 C C . ILE A 1 91 ? 4.734 10.814 -7.638 1.00 85.06 91 ILE A C 1
ATOM 701 O O . ILE A 1 91 ? 3.763 10.089 -7.430 1.00 85.06 91 ILE A O 1
ATOM 705 N N . SER A 1 92 ? 5.940 10.546 -7.141 1.00 87.81 92 SER A N 1
ATOM 706 C CA . SER A 1 92 ? 6.197 9.452 -6.203 1.00 87.81 92 SER A CA 1
ATOM 707 C C . SER A 1 92 ? 6.880 9.979 -4.952 1.00 87.81 92 SER A C 1
ATOM 709 O O . SER A 1 92 ? 7.685 10.906 -5.012 1.00 87.81 92 SER A O 1
ATOM 711 N N . ARG A 1 93 ? 6.569 9.349 -3.818 1.00 88.44 93 ARG A N 1
ATOM 712 C CA . ARG A 1 93 ? 7.225 9.579 -2.524 1.00 88.44 93 ARG A CA 1
ATOM 713 C C . ARG A 1 93 ? 8.395 8.621 -2.277 1.00 88.44 93 ARG A C 1
ATOM 715 O O . ARG A 1 93 ? 8.921 8.570 -1.176 1.00 88.44 93 ARG A O 1
ATOM 722 N N . GLY A 1 94 ? 8.788 7.840 -3.285 1.00 92.12 94 GLY A N 1
ATOM 723 C CA . GLY A 1 94 ? 9.777 6.773 -3.117 1.00 92.12 94 GLY A CA 1
ATOM 724 C C . GLY A 1 94 ? 9.228 5.550 -2.378 1.00 92.12 94 GLY A C 1
ATOM 725 O O . GLY A 1 94 ? 10.001 4.719 -1.911 1.00 92.12 94 GLY A O 1
ATOM 726 N N . GLU A 1 95 ? 7.904 5.436 -2.284 1.00 92.31 95 GLU A N 1
ATOM 727 C CA . GLU A 1 95 ? 7.204 4.346 -1.615 1.00 92.31 95 GLU A CA 1
ATOM 728 C C . GLU A 1 95 ? 6.415 3.519 -2.627 1.00 92.31 95 GLU A C 1
ATOM 730 O O . GLU A 1 95 ? 5.934 4.020 -3.646 1.00 92.31 95 GLU A O 1
ATOM 735 N N . SER A 1 96 ? 6.252 2.237 -2.322 1.00 94.25 96 SER A N 1
ATOM 736 C CA . SER A 1 96 ? 5.360 1.353 -3.060 1.00 94.25 96 SER A CA 1
ATOM 737 C C . SER A 1 96 ? 4.742 0.339 -2.121 1.00 94.25 96 SER A C 1
ATOM 739 O O . SER A 1 96 ? 5.426 -0.268 -1.298 1.00 94.25 96 SER A O 1
ATOM 741 N N . HIS A 1 97 ? 3.446 0.128 -2.279 1.00 95.00 97 HIS A N 1
ATOM 742 C CA . HIS A 1 97 ? 2.681 -0.818 -1.491 1.00 95.00 97 HIS A CA 1
ATOM 743 C C . HIS A 1 97 ? 1.496 -1.326 -2.307 1.00 95.00 97 HIS A C 1
ATOM 745 O O . HIS A 1 97 ? 1.073 -0.704 -3.282 1.00 95.00 97 HIS A O 1
ATOM 751 N N . ILE A 1 98 ? 0.960 -2.461 -1.885 1.00 92.81 98 ILE A N 1
ATOM 752 C CA . ILE A 1 98 ? -0.349 -2.947 -2.306 1.00 92.81 98 ILE A 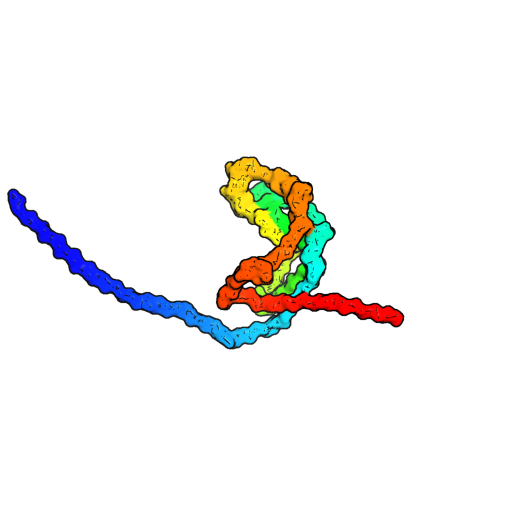CA 1
ATOM 753 C C . ILE A 1 98 ? -1.295 -2.645 -1.152 1.00 92.81 98 ILE A C 1
ATOM 755 O O . ILE A 1 98 ? -1.086 -3.141 -0.044 1.00 92.81 98 ILE A O 1
ATOM 759 N N . THR A 1 99 ? -2.295 -1.801 -1.380 1.00 92.75 99 THR A N 1
ATOM 760 C CA . THR A 1 99 ? -3.280 -1.479 -0.347 1.00 92.75 99 THR A CA 1
ATOM 761 C C . THR A 1 99 ? -4.163 -2.697 -0.100 1.00 92.75 99 THR A C 1
ATOM 763 O O . THR A 1 99 ? -4.792 -3.209 -1.022 1.00 92.75 99 THR A O 1
ATOM 766 N N . VAL A 1 100 ? -4.156 -3.181 1.141 1.00 94.38 100 VAL A N 1
ATOM 767 C CA . VAL A 1 100 ? -4.910 -4.360 1.593 1.00 94.38 100 VAL A CA 1
ATOM 768 C C . VAL A 1 100 ? -6.245 -3.942 2.191 1.00 94.38 100 VAL A C 1
ATOM 770 O O . VAL A 1 100 ? -7.246 -4.591 1.927 1.00 94.38 100 VAL A O 1
ATOM 773 N N . ILE A 1 101 ? -6.247 -2.856 2.965 1.00 96.31 101 ILE A N 1
ATOM 774 C CA . ILE A 1 101 ? -7.460 -2.210 3.474 1.00 96.31 101 ILE A CA 1
ATOM 775 C C . ILE A 1 101 ? -7.433 -0.778 2.975 1.00 96.31 101 ILE A C 1
ATOM 777 O O . ILE A 1 101 ? -6.482 -0.040 3.259 1.00 96.31 101 ILE A O 1
ATOM 781 N N . LEU A 1 102 ? -8.451 -0.410 2.202 1.00 97.06 102 LEU A N 1
ATOM 782 C CA . LEU A 1 102 ? -8.565 0.931 1.639 1.00 97.06 102 LEU A CA 1
ATOM 783 C C . LEU A 1 102 ? -8.950 1.940 2.728 1.00 97.06 102 LEU A C 1
ATOM 785 O O . LEU A 1 102 ? -9.698 1.591 3.642 1.00 97.06 102 LEU A O 1
ATOM 789 N N . PRO A 1 103 ? -8.541 3.214 2.601 1.00 97.00 103 PRO A N 1
ATOM 790 C CA . PRO A 1 103 ? -8.951 4.225 3.566 1.00 97.00 103 PRO A CA 1
ATOM 791 C C . PRO A 1 103 ? -10.477 4.368 3.680 1.00 97.00 103 PRO A C 1
ATOM 793 O O . PRO A 1 103 ? -11.016 4.446 4.778 1.00 97.00 103 PRO A O 1
ATOM 796 N N . THR A 1 104 ? -11.198 4.303 2.555 1.00 97.31 104 THR A N 1
ATOM 797 C CA . THR A 1 104 ? -12.671 4.327 2.538 1.00 97.31 104 THR A CA 1
ATOM 798 C C . THR A 1 104 ? -13.294 3.124 3.243 1.00 97.31 104 THR A C 1
ATOM 800 O O . THR A 1 104 ? -14.322 3.264 3.893 1.00 97.31 104 THR A O 1
ATOM 803 N N . GLU A 1 105 ? -12.687 1.944 3.113 1.00 97.75 105 GLU A N 1
ATOM 804 C CA . GLU A 1 105 ? -13.157 0.717 3.760 1.00 97.75 105 GLU A CA 1
ATOM 805 C C . GLU A 1 105 ? -12.965 0.794 5.277 1.00 97.75 105 GLU A C 1
ATOM 807 O O . GLU A 1 105 ? -13.876 0.464 6.037 1.00 97.75 105 GLU A O 1
ATOM 812 N N . TYR A 1 106 ? -11.814 1.302 5.727 1.00 97.81 106 TYR A N 1
ATOM 813 C CA . TYR A 1 106 ? -11.583 1.535 7.146 1.00 97.81 106 TYR A CA 1
ATOM 814 C C . TYR A 1 106 ? -12.572 2.561 7.716 1.00 97.81 106 TYR A C 1
ATOM 816 O O . TYR A 1 106 ? -13.295 2.241 8.657 1.00 97.81 106 TYR A O 1
ATOM 824 N N . ASP A 1 107 ? -12.661 3.753 7.122 1.00 97.19 107 ASP A N 1
ATOM 825 C CA . ASP A 1 107 ? -13.452 4.856 7.681 1.00 97.19 107 ASP A CA 1
ATOM 826 C C . ASP A 1 107 ? -14.961 4.587 7.686 1.00 97.19 107 ASP A C 1
ATOM 828 O O . ASP A 1 107 ? -15.664 5.042 8.586 1.00 97.19 107 ASP A O 1
ATOM 832 N N . GLN A 1 108 ? -15.480 3.879 6.677 1.00 97.38 108 GLN A N 1
ATOM 833 C CA . GLN A 1 108 ? -16.928 3.705 6.505 1.00 97.38 108 GLN A CA 1
ATOM 834 C C . GLN A 1 108 ? -17.460 2.387 7.068 1.00 97.38 108 GLN A C 1
ATOM 836 O O . GLN A 1 108 ? -18.665 2.277 7.287 1.00 97.38 108 GLN A O 1
ATOM 841 N N . ILE A 1 109 ? -16.600 1.387 7.285 1.00 97.94 109 ILE A N 1
ATOM 842 C CA . ILE A 1 109 ? -17.033 0.040 7.683 1.00 97.94 109 ILE A CA 1
ATOM 843 C C . ILE A 1 109 ? -16.376 -0.373 8.996 1.0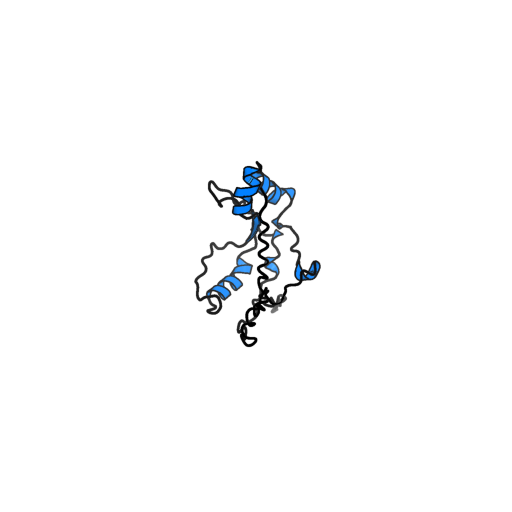0 97.94 109 ILE A C 1
ATOM 845 O O . ILE A 1 109 ? -17.073 -0.659 9.968 1.00 97.94 109 ILE A O 1
ATOM 849 N N . LEU A 1 110 ? -15.043 -0.394 9.047 1.00 97.94 110 LEU A N 1
ATOM 850 C CA . LEU A 1 110 ? -14.318 -0.966 10.186 1.00 97.94 110 LEU A CA 1
ATOM 851 C C . LEU A 1 110 ? -14.330 -0.042 11.407 1.00 97.94 110 LEU A C 1
ATOM 853 O O . LEU A 1 110 ? -14.626 -0.490 12.514 1.00 97.94 110 LEU A O 1
ATOM 857 N N . HIS A 1 111 ? -14.060 1.247 11.205 1.00 97.38 111 HIS A N 1
ATOM 858 C CA . HIS A 1 111 ? -14.031 2.224 12.286 1.00 97.38 111 HIS A CA 1
ATOM 859 C C . HIS A 1 111 ? -15.408 2.404 12.959 1.00 97.38 111 HIS A C 1
ATOM 861 O O . HIS A 1 111 ? -15.471 2.309 14.186 1.00 97.38 111 HIS A O 1
ATOM 867 N N . PRO A 1 112 ? -16.533 2.549 12.222 1.00 97.75 112 PRO A N 1
ATOM 868 C CA . PRO A 1 112 ? -17.866 2.592 12.829 1.00 97.75 112 PRO A CA 1
ATOM 869 C C . PRO A 1 112 ? -18.256 1.296 13.551 1.00 97.75 112 PRO A C 1
ATOM 871 O O . PRO A 1 112 ? -19.067 1.332 14.473 1.00 97.75 112 PRO A O 1
ATOM 874 N N . ALA A 1 113 ? -17.668 0.158 13.165 1.00 98.06 113 ALA A N 1
ATOM 875 C CA . ALA A 1 113 ? -17.833 -1.122 13.855 1.00 98.06 113 ALA A CA 1
ATOM 876 C C . ALA A 1 113 ? -16.969 -1.251 15.129 1.00 98.06 113 ALA A C 1
ATOM 878 O O . ALA A 1 113 ? -16.977 -2.302 15.768 1.00 98.06 113 ALA A O 1
ATOM 879 N N . GLY A 1 114 ? -16.230 -0.203 15.507 1.00 97.88 114 GLY A N 1
ATOM 880 C CA . GLY A 1 114 ? -15.396 -0.170 16.707 1.00 97.88 114 GLY A CA 1
ATOM 881 C C . GLY A 1 114 ? -14.013 -0.798 16.540 1.00 97.88 114 GLY A C 1
ATOM 882 O O . GLY A 1 114 ? -13.316 -0.970 17.535 1.00 97.88 114 GLY A O 1
ATOM 883 N N . VAL A 1 115 ? -13.597 -1.134 15.314 1.00 97.94 115 VAL A N 1
ATOM 884 C CA . VAL A 1 115 ? -12.249 -1.653 15.044 1.00 97.94 115 VAL A CA 1
ATOM 885 C C . VAL A 1 115 ? -11.265 -0.490 14.946 1.00 97.94 115 VAL A C 1
ATOM 887 O O . VAL A 1 115 ? -11.459 0.432 14.151 1.00 97.94 115 VAL A O 1
ATOM 890 N N . THR A 1 116 ? -10.182 -0.541 15.720 1.00 97.62 116 THR A N 1
ATOM 891 C CA . THR A 1 116 ? -9.146 0.504 15.704 1.00 97.62 116 THR A CA 1
ATOM 892 C C . THR A 1 116 ? -8.036 0.196 14.695 1.00 97.62 116 THR A C 1
ATOM 894 O O . THR A 1 116 ? -7.699 -0.965 14.440 1.00 97.62 116 THR A O 1
ATOM 897 N N . ILE A 1 117 ? -7.422 1.230 14.110 1.00 97.56 117 ILE A N 1
ATOM 898 C CA . ILE A 1 117 ? -6.299 1.042 13.180 1.00 97.56 117 ILE A CA 1
ATOM 899 C C . ILE A 1 117 ? -5.076 0.457 13.895 1.00 97.56 117 ILE A C 1
ATOM 901 O O . ILE A 1 117 ? -4.306 -0.290 13.295 1.00 97.56 117 ILE A O 1
ATOM 905 N N . GLU A 1 118 ? -4.909 0.734 15.188 1.00 97.00 118 GLU A N 1
ATOM 906 C CA . GLU A 1 118 ? -3.858 0.180 16.038 1.00 97.00 118 GLU A CA 1
ATOM 907 C C . GLU A 1 118 ? -3.990 -1.341 16.160 1.00 97.00 118 GLU A C 1
ATOM 909 O O . GLU A 1 118 ? -3.004 -2.059 15.979 1.00 97.00 118 GLU A O 1
ATOM 914 N N . GLU A 1 119 ? -5.205 -1.846 16.399 1.00 96.75 119 GLU A N 1
ATOM 915 C CA . GLU A 1 119 ? -5.479 -3.285 16.433 1.00 96.75 119 GLU A CA 1
ATOM 916 C C . GLU A 1 119 ? -5.177 -3.934 15.084 1.00 96.75 119 GLU A C 1
ATOM 918 O O . GLU A 1 119 ? -4.481 -4.951 15.028 1.00 96.75 119 GLU A O 1
ATOM 923 N N . ILE A 1 120 ? -5.638 -3.330 13.987 1.00 96.69 120 ILE A N 1
ATOM 924 C CA . ILE A 1 120 ? -5.386 -3.846 12.638 1.00 96.69 120 ILE A CA 1
ATOM 925 C C . ILE A 1 120 ? -3.879 -3.861 12.343 1.00 96.69 120 ILE A C 1
ATOM 927 O O . ILE A 1 120 ? -3.354 -4.872 11.869 1.00 96.69 120 ILE A O 1
ATOM 931 N N . ASN A 1 121 ? -3.160 -2.783 12.659 1.00 96.31 121 ASN A N 1
ATOM 932 C CA . ASN A 1 121 ? -1.713 -2.698 12.478 1.00 96.31 121 ASN A CA 1
ATOM 933 C C . ASN A 1 121 ? -0.983 -3.757 13.311 1.00 96.31 121 ASN A C 1
ATOM 935 O O . ASN A 1 121 ? -0.084 -4.417 12.791 1.00 96.31 121 ASN A O 1
ATOM 939 N N . ALA A 1 122 ? -1.393 -3.983 14.562 1.00 95.06 122 ALA A N 1
ATOM 940 C CA . ALA A 1 122 ? -0.821 -5.020 15.417 1.00 95.06 122 ALA A CA 1
ATOM 941 C C . ALA A 1 122 ? -1.074 -6.435 14.863 1.00 95.06 122 ALA A C 1
ATOM 943 O O . ALA A 1 122 ? -0.192 -7.301 14.910 1.00 95.06 122 ALA A O 1
ATOM 944 N N . LEU A 1 123 ? -2.259 -6.684 14.295 1.00 94.19 123 LEU A N 1
ATOM 945 C CA . LEU A 1 123 ? -2.566 -7.935 13.601 1.00 94.19 123 LEU A CA 1
ATOM 946 C C . LEU A 1 123 ? -1.704 -8.104 12.344 1.00 94.19 123 LEU A C 1
ATOM 948 O O . LEU A 1 123 ? -1.146 -9.184 12.128 1.00 94.19 123 LEU A O 1
ATOM 952 N N . ALA A 1 124 ? -1.560 -7.050 11.541 1.00 94.06 124 ALA A N 1
ATOM 953 C CA . ALA A 1 124 ? -0.788 -7.061 10.304 1.00 94.06 124 ALA A CA 1
ATOM 954 C C . ALA A 1 124 ? 0.715 -7.271 10.554 1.00 94.06 124 ALA A C 1
ATOM 956 O O . ALA A 1 124 ? 1.346 -8.080 9.867 1.00 94.06 124 ALA A O 1
ATOM 957 N N . SER A 1 125 ? 1.293 -6.595 11.549 1.00 92.12 125 SER A N 1
ATOM 958 C CA . SER A 1 125 ? 2.725 -6.657 11.847 1.00 92.12 125 SER A CA 1
ATOM 959 C C . SER A 1 125 ? 3.120 -7.925 12.615 1.00 92.12 125 SER A C 1
ATOM 961 O O . SER A 1 125 ? 4.080 -8.598 12.227 1.00 92.12 125 SER A O 1
ATOM 963 N N . HIS A 1 126 ? 2.384 -8.287 13.673 1.00 82.44 126 HIS A N 1
ATOM 964 C CA . HIS A 1 126 ? 2.820 -9.305 14.635 1.00 82.44 126 HIS A CA 1
ATOM 965 C C . HIS A 1 126 ? 2.145 -10.661 14.438 1.00 82.44 126 HIS A C 1
ATOM 967 O O . HIS A 1 126 ? 2.836 -11.681 14.408 1.00 82.44 126 HIS A O 1
ATOM 973 N N . LYS A 1 127 ? 0.813 -10.694 14.301 1.00 68.00 127 LYS A N 1
ATOM 974 C CA . LYS A 1 127 ? 0.061 -11.962 14.323 1.00 68.00 127 LYS A CA 1
ATOM 975 C C . LYS A 1 127 ? 0.028 -12.650 12.961 1.00 68.00 127 LYS A C 1
ATOM 977 O O . LYS A 1 127 ? 0.352 -13.828 12.860 1.00 68.00 127 LYS A O 1
ATOM 982 N N . ASN A 1 128 ? -0.282 -11.898 11.909 1.00 68.06 128 ASN A N 1
ATOM 983 C CA . ASN A 1 128 ? -0.482 -12.438 10.561 1.00 68.06 128 ASN A CA 1
ATOM 984 C C . ASN A 1 128 ? 0.723 -12.229 9.642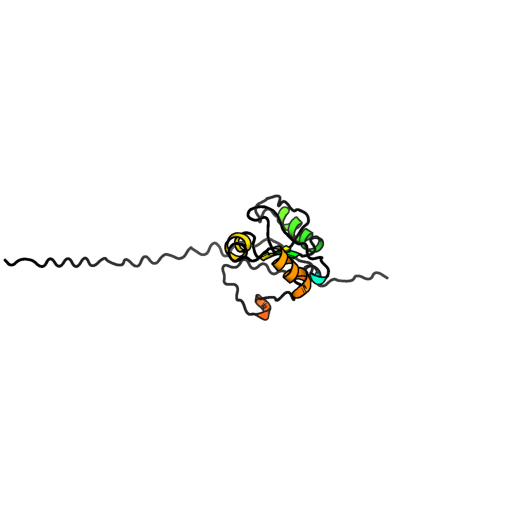 1.00 68.06 128 ASN A C 1
ATOM 986 O O . ASN A 1 128 ? 0.755 -12.775 8.540 1.00 68.06 128 ASN A O 1
ATOM 990 N N . ARG A 1 129 ? 1.738 -11.481 10.106 1.00 84.81 129 ARG A N 1
ATOM 991 C CA . ARG A 1 129 ? 3.006 -11.251 9.398 1.00 84.81 129 ARG A CA 1
ATOM 992 C C . ARG A 1 129 ? 2.748 -10.861 7.940 1.00 84.81 129 ARG A C 1
ATOM 994 O O . ARG A 1 129 ? 3.281 -11.513 7.046 1.00 84.81 129 ARG A O 1
ATOM 1001 N N . LEU A 1 130 ? 1.948 -9.819 7.699 1.00 91.81 130 LEU A N 1
ATOM 1002 C CA . LEU A 1 130 ? 1.469 -9.419 6.368 1.00 91.81 130 LEU A CA 1
ATOM 1003 C C . LEU A 1 130 ? 2.595 -9.393 5.322 1.00 91.81 130 LEU A C 1
ATOM 1005 O O . LEU A 1 130 ? 2.454 -9.960 4.242 1.00 91.81 130 LEU A O 1
ATOM 1009 N N . GLN A 1 131 ? 3.761 -8.852 5.686 1.00 93.00 131 GLN A N 1
ATOM 1010 C CA . GLN A 1 131 ? 4.953 -8.800 4.828 1.00 93.00 131 GLN A CA 1
ATOM 1011 C C . GLN A 1 131 ? 5.479 -10.165 4.366 1.00 93.00 131 GLN A C 1
ATOM 1013 O O . GLN A 1 131 ? 6.180 -10.274 3.367 1.00 93.00 131 GLN A O 1
ATOM 1018 N N . ARG A 1 132 ? 5.154 -11.236 5.083 1.00 90.75 132 ARG A N 1
ATOM 1019 C CA . ARG A 1 132 ? 5.544 -12.619 4.790 1.00 90.75 132 ARG A CA 1
ATOM 1020 C C . ARG A 1 132 ? 4.405 -13.427 4.165 1.00 90.75 132 ARG A C 1
ATOM 1022 O O . ARG A 1 132 ? 4.581 -14.630 3.969 1.00 90.75 132 ARG A O 1
ATOM 1029 N N . SER A 1 133 ? 3.267 -12.795 3.870 1.00 86.12 133 SER A N 1
ATOM 1030 C CA . SER A 1 133 ? 2.194 -13.429 3.107 1.00 86.12 133 SER A CA 1
ATOM 1031 C C . SER A 1 133 ? 2.741 -13.931 1.770 1.00 86.12 133 SER A C 1
ATOM 1033 O O . SER A 1 133 ? 3.593 -13.300 1.136 1.00 86.12 133 SER A O 1
ATOM 1035 N N . ARG A 1 134 ? 2.308 -15.127 1.364 1.00 80.31 134 ARG A N 1
ATOM 1036 C CA . ARG A 1 134 ? 2.673 -15.651 0.051 1.00 80.31 134 ARG A CA 1
ATOM 1037 C C . ARG A 1 134 ? 1.911 -14.844 -0.989 1.00 80.31 134 ARG A C 1
ATOM 1039 O O . ARG A 1 134 ? 0.690 -14.751 -0.917 1.00 80.31 134 ARG A O 1
ATOM 1046 N N . HIS A 1 135 ? 2.635 -14.286 -1.953 1.00 69.88 135 HIS A N 1
ATOM 1047 C CA . HIS A 1 135 ? 2.006 -13.771 -3.159 1.00 69.88 135 HIS A CA 1
ATOM 1048 C C . HIS A 1 135 ? 1.410 -14.952 -3.915 1.00 69.88 135 HIS A C 1
ATOM 1050 O O . HIS A 1 135 ? 2.148 -15.828 -4.365 1.00 69.88 135 HIS A O 1
ATOM 1056 N N . ARG A 1 136 ? 0.084 -14.966 -4.002 1.00 68.88 136 ARG A N 1
ATOM 1057 C CA . ARG A 1 136 ? -0.672 -15.942 -4.769 1.00 68.88 136 ARG A CA 1
ATOM 1058 C C . ARG A 1 136 ? -1.012 -15.336 -6.117 1.00 68.88 136 ARG A C 1
ATOM 1060 O O . ARG A 1 136 ? -1.615 -14.264 -6.165 1.00 68.88 136 ARG A O 1
ATOM 1067 N N . ASP A 1 137 ? -0.614 -15.986 -7.204 1.00 64.94 137 ASP A N 1
ATOM 1068 C CA . ASP A 1 137 ? -1.053 -15.547 -8.526 1.00 64.94 137 ASP A CA 1
ATOM 1069 C C . ASP A 1 137 ? -2.460 -16.090 -8.773 1.00 64.94 137 ASP A C 1
ATOM 1071 O O . ASP A 1 137 ? -2.637 -17.246 -9.147 1.00 64.94 137 ASP A O 1
ATOM 1075 N N . ILE A 1 138 ? -3.471 -15.246 -8.569 1.00 62.59 138 ILE A N 1
ATOM 1076 C CA . ILE A 1 138 ? -4.879 -15.619 -8.763 1.00 62.59 138 ILE A CA 1
ATOM 1077 C C . ILE A 1 138 ? -5.192 -16.051 -10.209 1.00 62.59 138 ILE A C 1
ATOM 1079 O O . ILE A 1 138 ? -6.193 -16.716 -10.462 1.00 62.59 138 ILE A O 1
ATOM 1083 N N . HIS A 1 139 ? -4.351 -15.698 -11.182 1.00 60.59 139 HIS A N 1
ATOM 1084 C CA . HIS A 1 139 ? -4.539 -16.110 -12.571 1.00 60.59 139 HIS A CA 1
ATOM 1085 C C . HIS A 1 139 ? -3.909 -17.469 -12.848 1.00 60.59 139 HIS A C 1
ATOM 1087 O O . HIS A 1 139 ? -4.489 -18.266 -13.583 1.00 60.59 139 HIS A O 1
ATOM 1093 N N . ALA A 1 140 ? -2.743 -17.738 -12.260 1.00 60.34 140 ALA A N 1
ATOM 1094 C CA . ALA A 1 140 ? -2.054 -19.011 -12.439 1.00 60.34 140 ALA A CA 1
ATOM 1095 C C . ALA A 1 140 ? -2.603 -20.116 -11.525 1.00 60.34 140 ALA A C 1
ATOM 1097 O O . ALA A 1 140 ? -2.690 -21.265 -11.946 1.00 60.34 140 ALA A O 1
ATOM 1098 N N . GLU A 1 141 ? -2.962 -19.782 -10.286 1.00 64.12 141 GLU A N 1
ATOM 1099 C CA . GLU A 1 141 ? -3.328 -20.759 -9.256 1.00 64.12 141 GLU A CA 1
ATOM 1100 C C . GLU A 1 141 ? -4.838 -20.928 -9.085 1.00 64.12 141 GLU A C 1
ATOM 1102 O O . GLU A 1 141 ? -5.286 -22.035 -8.802 1.00 64.12 141 GLU A O 1
ATOM 1107 N N . ASP A 1 142 ? -5.618 -19.858 -9.260 1.00 62.41 142 ASP A N 1
ATOM 1108 C CA . ASP A 1 142 ? -7.072 -19.874 -9.019 1.00 62.41 142 ASP A CA 1
ATOM 1109 C C . ASP A 1 142 ? -7.905 -19.904 -10.299 1.00 62.41 142 ASP A C 1
ATOM 1111 O O . ASP A 1 142 ? -9.133 -19.907 -10.250 1.00 62.41 142 ASP A O 1
ATOM 1115 N N . GLY A 1 143 ? -7.247 -19.920 -11.461 1.00 61.28 143 GLY A N 1
ATOM 1116 C CA . GLY A 1 143 ? -7.928 -19.962 -12.750 1.00 61.28 143 GLY A CA 1
ATOM 1117 C C . GLY A 1 143 ? -8.818 -18.744 -13.006 1.00 61.28 143 GLY A C 1
ATOM 1118 O O . GLY A 1 143 ? -9.730 -18.825 -13.830 1.00 61.28 143 GLY A O 1
ATOM 1119 N N . VAL A 1 144 ? -8.576 -17.612 -12.325 1.00 63.41 144 VAL A N 1
ATOM 1120 C CA . VAL A 1 144 ? -9.338 -16.376 -12.536 1.00 63.41 144 VAL A CA 1
ATOM 1121 C C . VAL A 1 144 ? -9.082 -15.883 -13.957 1.00 63.41 144 VAL A C 1
ATOM 1123 O O . VAL A 1 144 ? -8.047 -15.281 -14.264 1.00 63.41 144 VAL A O 1
ATOM 1126 N N . PHE A 1 145 ? -10.047 -16.151 -14.833 1.00 53.44 145 PHE A N 1
ATOM 1127 C CA . PHE A 1 145 ? -9.976 -15.838 -16.250 1.00 53.44 145 PHE A CA 1
ATOM 1128 C C . PHE A 1 145 ? -10.205 -14.341 -16.470 1.00 53.44 145 PHE A C 1
ATOM 1130 O O . PHE A 1 145 ? -11.264 -13.796 -16.154 1.00 53.44 145 PHE A O 1
ATOM 1137 N N . LYS A 1 146 ? -9.217 -13.650 -17.039 1.00 60.22 146 LYS A N 1
ATOM 1138 C CA . LYS A 1 146 ? -9.387 -12.261 -17.467 1.00 60.22 146 LYS A CA 1
ATOM 1139 C C . LYS A 1 146 ? -10.049 -12.237 -18.849 1.00 60.22 146 LYS A C 1
ATOM 1141 O O . LYS A 1 146 ? -9.469 -12.707 -19.823 1.00 60.22 146 LYS A O 1
ATOM 1146 N N . GLY A 1 147 ? -11.278 -11.720 -18.927 1.00 55.78 147 GLY A N 1
ATOM 1147 C CA . GLY A 1 147 ? -12.024 -11.585 -20.185 1.00 55.78 147 GLY A CA 1
ATOM 1148 C C . GLY A 1 147 ? -11.388 -10.593 -21.171 1.00 55.78 147 GLY A C 1
ATOM 1149 O O . GLY A 1 147 ? -10.431 -9.897 -20.839 1.00 55.78 147 GLY A O 1
ATOM 1150 N N . LYS A 1 148 ? -11.957 -10.479 -22.381 1.00 57.88 148 LYS A N 1
ATOM 1151 C CA . LYS A 1 148 ? -11.431 -9.652 -23.495 1.00 57.88 148 LYS A CA 1
ATOM 1152 C C . LYS A 1 148 ? -11.208 -8.164 -23.163 1.00 57.88 148 LYS A C 1
ATOM 1154 O O . LYS A 1 148 ? -10.467 -7.500 -23.875 1.00 57.88 148 LYS A O 1
ATOM 1159 N N . ASN A 1 149 ? -11.828 -7.658 -22.095 1.00 54.25 149 ASN A N 1
ATOM 1160 C CA . ASN A 1 149 ? -11.720 -6.264 -21.654 1.00 54.25 149 ASN A CA 1
ATOM 1161 C C . ASN A 1 149 ? -10.587 -6.022 -20.644 1.00 54.25 149 ASN A C 1
ATOM 1163 O O . ASN A 1 149 ? -10.361 -4.886 -20.235 1.00 54.25 149 ASN A O 1
ATOM 1167 N N . ALA A 1 150 ? -9.881 -7.063 -20.202 1.00 58.59 150 ALA A N 1
ATOM 1168 C CA . ALA A 1 150 ? -8.718 -6.877 -19.357 1.00 58.59 150 ALA A CA 1
ATOM 1169 C C . ALA A 1 150 ? -7.518 -6.448 -20.206 1.00 58.59 150 ALA A C 1
ATOM 1171 O O . ALA A 1 150 ? -7.098 -7.167 -21.112 1.00 58.59 150 ALA A O 1
ATOM 1172 N N . CYS A 1 151 ? -6.914 -5.307 -19.879 1.00 51.06 151 CYS A N 1
ATOM 1173 C CA . CYS A 1 151 ? -5.607 -4.944 -20.415 1.00 51.06 151 CYS A CA 1
ATOM 1174 C C . CYS A 1 151 ? -4.562 -5.935 -19.877 1.00 51.06 151 CYS A C 1
ATOM 1176 O O . CYS A 1 151 ? -4.130 -5.834 -18.728 1.00 51.06 151 CYS A O 1
ATOM 1178 N N . ILE A 1 152 ? -4.185 -6.925 -20.689 1.00 53.91 152 ILE A N 1
ATOM 1179 C CA . ILE A 1 152 ? -3.149 -7.905 -20.352 1.00 53.91 152 ILE A CA 1
ATOM 1180 C C . ILE A 1 152 ? -1.880 -7.516 -21.103 1.00 53.91 152 ILE A C 1
ATOM 1182 O O . ILE A 1 152 ? -1.733 -7.789 -22.292 1.00 53.91 152 ILE A O 1
ATOM 1186 N N . HIS A 1 153 ? -0.930 -6.918 -20.392 1.00 53.59 153 HIS A N 1
ATOM 1187 C CA . HIS A 1 153 ? 0.450 -6.893 -20.856 1.00 53.59 153 HIS A CA 1
ATOM 1188 C C . HIS A 1 153 ? 1.182 -8.090 -20.256 1.00 53.59 153 HIS A C 1
ATOM 1190 O O . HIS A 1 153 ? 1.192 -8.281 -19.040 1.00 53.59 153 HIS A O 1
ATOM 1196 N N . LYS A 1 154 ? 1.801 -8.911 -21.112 1.00 46.94 154 LYS A N 1
ATOM 1197 C CA . LYS A 1 154 ? 2.655 -10.012 -20.663 1.00 46.94 154 LYS A CA 1
ATOM 1198 C C . LYS A 1 154 ? 3.858 -9.423 -19.930 1.00 46.94 154 LYS A C 1
ATOM 1200 O O . LYS A 1 154 ? 4.762 -8.875 -20.560 1.00 46.94 154 LYS A O 1
ATOM 1205 N N . ILE A 1 155 ? 3.877 -9.552 -18.608 1.00 49.59 155 ILE A N 1
ATOM 1206 C CA . ILE A 1 155 ? 5.050 -9.226 -17.800 1.00 49.59 155 ILE A CA 1
ATOM 1207 C C . ILE A 1 155 ? 6.064 -10.345 -18.032 1.00 49.59 155 ILE A C 1
ATOM 1209 O O . ILE A 1 155 ? 5.906 -11.467 -17.554 1.00 49.59 155 ILE A O 1
ATOM 1213 N N . VAL A 1 156 ? 7.103 -10.069 -18.817 1.00 54.09 156 VAL A N 1
ATOM 1214 C CA . VAL A 1 156 ? 8.178 -11.039 -19.041 1.00 54.09 156 VAL A CA 1
ATOM 1215 C C . VAL A 1 156 ? 9.155 -10.917 -17.880 1.00 54.09 156 VAL A C 1
ATOM 1217 O O . VAL A 1 156 ? 9.917 -9.960 -17.800 1.00 54.09 156 VAL A O 1
ATOM 1220 N N . SER A 1 157 ? 9.155 -11.876 -16.959 1.00 47.00 157 SER A N 1
ATOM 1221 C CA . SER A 1 157 ? 10.152 -11.909 -15.890 1.00 47.00 157 SER A CA 1
ATOM 1222 C C . SER A 1 157 ? 11.467 -12.496 -16.419 1.00 47.00 157 SER A C 1
ATOM 1224 O O . SER A 1 157 ? 11.513 -13.683 -16.749 1.00 47.00 157 SER A O 1
ATOM 1226 N N . LYS A 1 158 ? 12.541 -11.703 -16.504 1.00 45.88 158 LYS A N 1
ATOM 1227 C CA . LYS A 1 158 ? 13.857 -12.207 -16.932 1.00 45.88 158 LYS A CA 1
ATOM 1228 C C . LYS A 1 158 ? 14.597 -12.839 -15.737 1.00 45.88 158 LYS A C 1
ATOM 1230 O O . LYS A 1 158 ? 14.693 -12.188 -14.694 1.00 45.88 158 LYS A O 1
ATOM 1235 N N . PRO A 1 159 ? 15.109 -14.081 -15.834 1.00 48.62 159 PRO A N 1
ATOM 1236 C CA . PRO A 1 159 ? 16.021 -14.617 -14.827 1.00 48.62 159 PRO A CA 1
ATOM 1237 C C . PRO A 1 159 ? 17.334 -13.819 -14.825 1.00 48.62 159 PRO A C 1
ATOM 1239 O O . PRO A 1 159 ? 17.785 -13.344 -15.869 1.00 48.62 159 PRO A O 1
ATOM 1242 N N . LEU A 1 160 ? 17.924 -13.633 -13.640 1.00 46.47 160 LEU A N 1
ATOM 1243 C CA . LEU A 1 160 ? 19.173 -12.893 -13.467 1.00 46.47 160 LEU A CA 1
ATOM 1244 C C . LEU A 1 160 ? 20.306 -13.678 -14.150 1.00 46.47 160 LEU A C 1
ATOM 1246 O O . LEU A 1 160 ? 20.684 -14.742 -13.668 1.00 46.47 160 LEU A O 1
ATOM 1250 N N . SER A 1 161 ? 20.855 -13.174 -15.254 1.00 47.47 161 SER A N 1
ATOM 1251 C CA . SER A 1 161 ? 22.124 -13.687 -15.770 1.00 47.47 161 SER A CA 1
ATOM 1252 C C . SER A 1 161 ? 23.240 -13.159 -14.868 1.00 47.47 161 SER A C 1
ATOM 1254 O O . SER A 1 161 ? 23.640 -12.000 -14.997 1.00 47.47 161 SER A O 1
ATOM 1256 N N . LEU A 1 162 ? 23.714 -13.972 -13.923 1.00 44.00 162 LEU A N 1
ATOM 1257 C CA . LEU A 1 162 ? 24.986 -13.706 -13.256 1.00 44.00 162 LEU A CA 1
ATOM 1258 C C . LEU A 1 162 ? 26.103 -13.913 -14.282 1.00 44.00 162 LEU A C 1
ATOM 1260 O O . LEU A 1 162 ? 26.496 -15.039 -14.564 1.00 44.00 162 LEU A O 1
ATOM 1264 N N . SER A 1 163 ? 26.601 -12.820 -14.854 1.00 43.09 163 SER A N 1
ATOM 1265 C CA . SER A 1 163 ? 27.878 -12.826 -15.560 1.00 43.09 163 SER A CA 1
ATOM 1266 C C . SER A 1 163 ? 28.981 -12.691 -14.514 1.00 43.09 163 SER A C 1
ATOM 1268 O O . SER A 1 163 ? 29.389 -11.577 -14.194 1.00 43.09 163 SER A O 1
ATOM 1270 N N . PHE A 1 164 ? 29.451 -13.810 -13.964 1.00 43.88 164 PHE A N 1
ATOM 1271 C CA . PHE A 1 164 ? 30.763 -13.836 -13.321 1.00 43.88 164 PHE A CA 1
ATOM 1272 C C . PHE A 1 164 ? 31.811 -13.671 -14.425 1.00 43.88 164 PHE A C 1
ATOM 1274 O O . PHE A 1 164 ? 31.991 -14.564 -15.249 1.00 43.88 164 PHE A O 1
ATOM 1281 N N . ARG A 1 165 ? 32.456 -12.504 -14.482 1.00 44.66 165 ARG A N 1
ATOM 1282 C CA . ARG A 1 165 ? 33.781 -12.399 -15.096 1.00 44.66 165 ARG A CA 1
ATOM 1283 C C . ARG A 1 165 ? 34.774 -12.782 -14.003 1.00 44.66 165 ARG A C 1
ATOM 1285 O O . ARG A 1 165 ? 34.803 -12.111 -12.972 1.00 44.66 165 ARG A O 1
ATOM 1292 N N . LEU A 1 166 ? 35.453 -13.908 -14.208 1.00 55.38 166 LEU A N 1
ATOM 1293 C CA . LEU A 1 166 ? 36.693 -14.249 -13.513 1.00 55.38 166 LEU A CA 1
ATOM 1294 C C . LEU A 1 166 ? 37.821 -13.364 -14.048 1.00 55.38 166 LEU A C 1
ATOM 1296 O O . LEU A 1 166 ? 37.752 -13.020 -15.253 1.00 55.38 166 LEU A O 1
#